Protein AF-A0A2H0HHL8-F1 (afdb_monomer)

Structure (mmCIF, N/CA/C/O backbone):
data_AF-A0A2H0HHL8-F1
#
_entry.id   AF-A0A2H0HHL8-F1
#
loop_
_atom_site.group_PDB
_atom_site.id
_atom_site.type_symbol
_atom_site.label_atom_id
_atom_site.label_alt_id
_atom_site.label_comp_id
_atom_site.label_asym_id
_atom_site.label_entity_id
_atom_site.label_seq_id
_atom_site.pdbx_PDB_ins_code
_atom_site.Cartn_x
_atom_site.Cartn_y
_atom_site.Cartn_z
_atom_site.occupancy
_atom_site.B_iso_or_equiv
_atom_site.auth_seq_id
_atom_site.auth_comp_id
_atom_site.auth_asym_id
_atom_site.auth_atom_id
_atom_site.pdbx_PDB_model_num
ATOM 1 N N . GLY A 1 1 ? 9.137 11.443 -4.526 1.00 82.06 1 GLY A N 1
ATOM 2 C CA . GLY A 1 1 ? 7.836 12.150 -4.487 1.00 82.06 1 GLY A CA 1
ATOM 3 C C . GLY A 1 1 ? 6.809 11.321 -3.736 1.00 82.06 1 GLY A C 1
ATOM 4 O O . GLY A 1 1 ? 7.103 10.173 -3.429 1.00 82.06 1 GLY A O 1
ATOM 5 N N . ALA A 1 2 ? 5.621 11.866 -3.453 1.00 92.81 2 ALA A N 1
ATOM 6 C CA . ALA A 1 2 ? 4.573 11.169 -2.689 1.00 92.81 2 ALA A CA 1
ATOM 7 C C . ALA A 1 2 ? 4.128 9.830 -3.317 1.00 92.81 2 ALA A C 1
ATOM 9 O O . ALA A 1 2 ? 3.829 8.879 -2.600 1.00 92.81 2 ALA A O 1
ATOM 10 N N . SER A 1 3 ? 4.157 9.725 -4.648 1.00 94.50 3 SER A N 1
ATOM 11 C CA . SER A 1 3 ? 3.824 8.506 -5.396 1.00 94.50 3 SER A CA 1
ATOM 12 C C . SER A 1 3 ? 4.707 7.304 -5.034 1.00 94.50 3 SER A C 1
ATOM 14 O O . SER A 1 3 ? 4.203 6.190 -4.932 1.00 94.50 3 SER A O 1
ATOM 16 N N . ALA A 1 4 ? 5.994 7.524 -4.742 1.00 95.81 4 ALA A N 1
ATOM 17 C CA . ALA A 1 4 ? 6.897 6.467 -4.285 1.00 95.81 4 ALA A CA 1
ATOM 18 C C 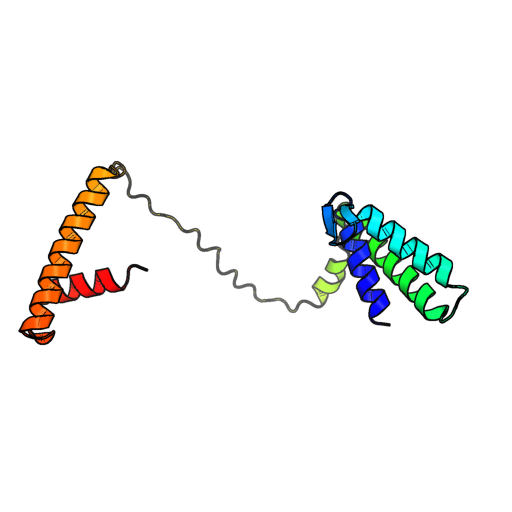. ALA A 1 4 ? 6.456 5.884 -2.934 1.00 95.81 4 ALA A C 1
ATOM 20 O O . ALA A 1 4 ? 6.503 4.672 -2.739 1.00 95.81 4 ALA A O 1
ATOM 21 N N . SER A 1 5 ? 5.969 6.732 -2.022 1.00 96.50 5 SER A N 1
ATOM 22 C CA . SER A 1 5 ? 5.432 6.300 -0.726 1.00 96.50 5 SER A CA 1
ATOM 23 C C . SER A 1 5 ? 4.128 5.519 -0.884 1.00 96.50 5 SER A C 1
ATOM 25 O O . SER A 1 5 ? 3.929 4.513 -0.207 1.00 96.50 5 SER A O 1
ATOM 27 N N . VAL A 1 6 ? 3.253 5.941 -1.805 1.00 97.19 6 VAL A N 1
ATOM 28 C CA . VAL A 1 6 ? 2.024 5.199 -2.135 1.00 97.19 6 VAL A CA 1
ATOM 29 C C . VAL A 1 6 ? 2.368 3.815 -2.684 1.00 97.19 6 VAL A C 1
ATOM 31 O O . VAL A 1 6 ? 1.812 2.819 -2.217 1.00 97.19 6 VAL A O 1
ATOM 34 N N . LEU A 1 7 ? 3.327 3.732 -3.614 1.00 97.25 7 LEU A N 1
ATOM 35 C CA . LEU A 1 7 ? 3.782 2.453 -4.152 1.00 97.25 7 LEU A CA 1
ATOM 36 C C . LEU A 1 7 ? 4.421 1.578 -3.063 1.00 97.25 7 LEU A C 1
ATOM 38 O O . LEU A 1 7 ? 4.139 0.386 -3.010 1.00 97.25 7 LEU A O 1
ATOM 42 N N . ALA A 1 8 ? 5.198 2.156 -2.142 1.00 97.81 8 ALA A N 1
ATOM 43 C CA . ALA A 1 8 ? 5.760 1.430 -1.004 1.00 97.81 8 ALA A CA 1
ATOM 44 C C . ALA A 1 8 ? 4.674 0.773 -0.135 1.00 97.81 8 ALA A C 1
ATOM 46 O O . ALA A 1 8 ? 4.766 -0.415 0.171 1.00 97.81 8 ALA A O 1
ATOM 47 N N . ILE A 1 9 ? 3.621 1.518 0.227 1.00 97.62 9 ILE A N 1
ATOM 48 C CA . ILE A 1 9 ? 2.492 0.990 1.013 1.00 97.62 9 ILE A CA 1
ATOM 49 C C . ILE A 1 9 ? 1.776 -0.118 0.239 1.00 97.62 9 ILE A C 1
ATOM 51 O O . ILE A 1 9 ? 1.498 -1.184 0.789 1.00 97.62 9 ILE A O 1
ATOM 55 N N . PHE A 1 10 ? 1.507 0.106 -1.046 1.00 98.19 10 PHE A N 1
ATOM 56 C CA . PHE A 1 10 ? 0.854 -0.879 -1.899 1.00 98.19 10 PHE A CA 1
ATOM 57 C C . PHE A 1 10 ? 1.653 -2.192 -1.990 1.00 98.19 10 PHE A C 1
ATOM 59 O O . PHE A 1 10 ? 1.093 -3.268 -1.767 1.00 98.19 10 PHE A O 1
ATOM 66 N N . ILE A 1 11 ? 2.964 -2.117 -2.243 1.00 98.44 11 ILE A N 1
ATOM 67 C CA . ILE A 1 11 ? 3.843 -3.293 -2.312 1.00 98.44 11 ILE A CA 1
ATOM 68 C C . ILE A 1 11 ? 3.973 -3.977 -0.949 1.00 98.44 11 ILE A C 1
ATOM 70 O O . ILE A 1 11 ? 3.977 -5.209 -0.891 1.00 98.44 11 ILE A O 1
ATOM 74 N N . ALA A 1 12 ? 4.009 -3.222 0.151 1.00 98.06 12 ALA A N 1
ATOM 75 C CA . ALA A 1 12 ? 3.983 -3.794 1.493 1.00 98.06 12 ALA A CA 1
ATOM 76 C C . ALA A 1 12 ? 2.712 -4.632 1.715 1.00 98.06 12 ALA A C 1
ATOM 78 O O . ALA A 1 12 ? 2.803 -5.792 2.109 1.00 98.06 12 ALA A O 1
ATOM 79 N N . ILE A 1 13 ? 1.532 -4.101 1.378 1.00 97.81 13 ILE A N 1
ATOM 80 C CA . ILE A 1 13 ? 0.263 -4.838 1.496 1.00 97.81 13 ILE A CA 1
ATOM 81 C C . ILE A 1 13 ? 0.276 -6.085 0.604 1.00 97.81 13 ILE A C 1
ATOM 83 O O . ILE A 1 13 ? -0.052 -7.178 1.068 1.00 97.81 13 ILE A O 1
ATOM 87 N N . ALA A 1 14 ? 0.692 -5.952 -0.659 1.00 98.12 14 ALA A N 1
ATOM 88 C CA . ALA A 1 14 ? 0.745 -7.073 -1.596 1.00 98.12 14 ALA A CA 1
ATOM 89 C C . ALA A 1 14 ? 1.741 -8.167 -1.174 1.00 98.12 14 ALA A C 1
ATOM 91 O O . ALA A 1 14 ? 1.523 -9.342 -1.458 1.00 98.12 14 ALA A O 1
ATOM 92 N N . THR A 1 15 ? 2.807 -7.808 -0.460 1.00 97.88 15 THR A N 1
ATOM 93 C CA . THR A 1 15 ? 3.771 -8.758 0.119 1.00 97.88 15 THR A CA 1
ATOM 94 C C . THR A 1 15 ? 3.201 -9.441 1.367 1.00 97.88 15 THR A C 1
ATOM 96 O O . THR A 1 15 ? 3.396 -10.646 1.588 1.00 97.88 15 THR A O 1
ATOM 99 N N . TYR A 1 16 ? 2.457 -8.691 2.183 1.00 97.38 16 TYR A N 1
ATOM 100 C CA . TYR A 1 16 ? 1.846 -9.197 3.406 1.00 97.38 16 TYR A CA 1
ATOM 101 C C . TYR A 1 16 ? 0.748 -10.221 3.096 1.00 97.38 16 TYR A C 1
ATOM 103 O O . TYR A 1 16 ? 0.811 -11.355 3.581 1.00 97.38 16 TYR A O 1
ATOM 111 N N . VAL A 1 17 ? -0.182 -9.866 2.204 1.00 97.44 17 VAL A N 1
ATOM 112 C CA . VAL A 1 17 ? -1.353 -10.672 1.809 1.00 97.44 17 VAL A CA 1
ATOM 113 C C . VAL A 1 17 ? -1.398 -10.933 0.291 1.00 97.44 17 VAL A C 1
ATOM 115 O O . VAL A 1 17 ? -2.299 -10.465 -0.407 1.00 97.44 17 VAL A O 1
ATOM 118 N N . PRO A 1 18 ? -0.456 -11.721 -0.262 1.00 97.38 18 PRO A N 1
ATOM 119 C CA . PRO A 1 18 ? -0.279 -11.863 -1.713 1.00 97.38 18 PRO A CA 1
ATOM 120 C C . PRO A 1 18 ? -1.455 -12.524 -2.439 1.00 97.38 18 PRO A C 1
ATOM 122 O O . PRO A 1 18 ? -1.681 -12.250 -3.621 1.00 97.38 18 PRO A O 1
ATOM 125 N N . ASP A 1 19 ? -2.204 -13.387 -1.751 1.00 97.94 19 ASP A N 1
ATOM 126 C CA . ASP A 1 19 ? -3.360 -14.098 -2.306 1.00 97.94 19 ASP A CA 1
ATOM 127 C C . ASP A 1 19 ? -4.700 -13.396 -2.047 1.00 97.94 19 ASP A C 1
ATOM 129 O O . ASP A 1 19 ? -5.740 -13.892 -2.492 1.00 97.94 19 ASP A O 1
ATOM 133 N N . TYR A 1 20 ? -4.689 -12.227 -1.390 1.00 97.88 20 TYR A N 1
ATOM 134 C CA . TYR A 1 20 ? -5.888 -11.405 -1.270 1.00 97.88 20 TYR A CA 1
ATOM 135 C C . TYR A 1 20 ? -6.380 -11.015 -2.662 1.00 97.88 20 TYR A C 1
ATOM 137 O O . TYR A 1 20 ? -5.595 -10.611 -3.522 1.00 97.88 20 TYR A O 1
ATOM 145 N N . THR A 1 21 ? -7.677 -11.186 -2.893 1.00 97.62 21 THR A N 1
ATOM 146 C CA . THR A 1 21 ? -8.291 -10.989 -4.204 1.00 97.62 21 THR A CA 1
ATOM 147 C C . THR A 1 21 ? -9.093 -9.701 -4.196 1.00 97.62 21 THR A C 1
ATOM 149 O O . THR A 1 21 ? -10.024 -9.556 -3.410 1.00 97.62 21 THR A O 1
ATOM 152 N N . VAL A 1 22 ? -8.750 -8.789 -5.099 1.00 96.19 22 VAL A N 1
ATOM 153 C CA . VAL A 1 22 ? -9.505 -7.564 -5.364 1.00 96.19 22 VAL A CA 1
ATOM 154 C C . VAL A 1 22 ? -10.344 -7.737 -6.622 1.00 96.19 22 VAL A C 1
ATOM 156 O O . VAL A 1 22 ? -9.954 -8.444 -7.553 1.00 96.19 22 VAL A O 1
ATOM 159 N N . HIS A 1 23 ? -11.516 -7.109 -6.647 1.00 96.88 23 HIS A N 1
ATOM 160 C CA . HIS A 1 23 ? -12.369 -7.087 -7.826 1.00 96.88 23 HIS A CA 1
ATOM 161 C C . HIS A 1 23 ? -12.153 -5.779 -8.583 1.00 96.88 23 HIS A C 1
ATOM 163 O O . HIS A 1 23 ? -12.482 -4.706 -8.083 1.00 96.88 23 HIS A O 1
ATOM 169 N N . LEU A 1 24 ? -11.576 -5.871 -9.775 1.00 95.12 24 LEU A N 1
ATOM 170 C CA . LEU A 1 24 ? -11.406 -4.747 -10.681 1.00 95.12 24 LEU A CA 1
ATOM 171 C C . LEU A 1 24 ? -12.543 -4.750 -11.694 1.00 95.12 24 LEU A C 1
ATOM 173 O O . LEU A 1 24 ? -12.848 -5.789 -12.273 1.00 95.12 24 LEU A O 1
ATOM 177 N N . PHE A 1 25 ? -13.109 -3.575 -11.955 1.00 95.06 25 PHE A N 1
ATOM 178 C CA . PHE A 1 25 ? -14.231 -3.404 -12.880 1.00 95.06 25 PHE A CA 1
ATOM 179 C C . PHE A 1 25 ? -13.974 -4.023 -14.269 1.00 95.06 25 PHE A C 1
ATOM 181 O O . PHE A 1 25 ? -14.855 -4.676 -14.815 1.00 95.06 25 PHE A O 1
ATOM 188 N N . LEU A 1 26 ? -12.755 -3.877 -14.810 1.00 94.94 26 LEU A N 1
ATOM 189 C CA . LEU A 1 26 ? -12.399 -4.362 -16.153 1.00 94.94 26 LEU A CA 1
ATOM 190 C C . LEU A 1 26 ? -11.824 -5.785 -16.187 1.00 94.94 26 LEU A C 1
ATOM 192 O O . LEU A 1 26 ? -11.965 -6.479 -17.187 1.00 94.94 26 LEU A O 1
ATOM 196 N N . PHE A 1 27 ? -11.152 -6.220 -15.119 1.00 93.06 27 PHE A N 1
ATOM 197 C CA . PHE A 1 27 ? -10.360 -7.461 -15.114 1.00 93.06 27 PHE A CA 1
ATOM 198 C C . PHE A 1 27 ? -10.916 -8.536 -14.171 1.00 93.06 27 PHE A C 1
ATOM 200 O O . PHE A 1 27 ? -10.348 -9.620 -14.045 1.00 93.06 27 PHE A O 1
ATOM 207 N N . GLY A 1 28 ? -12.017 -8.246 -13.479 1.00 95.62 28 GLY A N 1
ATOM 208 C CA . GLY A 1 28 ? -12.623 -9.154 -12.520 1.00 95.62 28 GLY A CA 1
ATOM 209 C C . GLY A 1 28 ? -11.735 -9.393 -11.299 1.00 95.62 28 GLY A C 1
ATOM 210 O O . GLY A 1 28 ? -11.149 -8.474 -10.730 1.00 95.62 28 GLY A O 1
ATOM 211 N N . ARG A 1 29 ? -11.690 -10.642 -10.831 1.00 97.00 29 ARG A N 1
ATOM 212 C CA . ARG A 1 29 ? -10.989 -11.033 -9.601 1.00 97.00 29 ARG A CA 1
ATOM 213 C C . ARG A 1 29 ? -9.493 -11.214 -9.860 1.00 97.00 29 ARG A C 1
ATOM 215 O O . ARG A 1 29 ? -9.098 -12.171 -10.519 1.00 97.00 29 ARG A O 1
ATOM 222 N N . LEU A 1 30 ? -8.666 -10.356 -9.271 1.00 97.31 30 LEU A N 1
ATOM 223 C CA . LEU A 1 30 ? -7.210 -10.433 -9.367 1.00 97.31 30 LEU A CA 1
ATOM 224 C C . LEU A 1 30 ? -6.557 -10.462 -7.990 1.00 97.31 30 LEU A C 1
ATOM 226 O O . LEU A 1 30 ? -6.949 -9.744 -7.074 1.00 97.31 30 LEU A O 1
ATOM 230 N N . LYS A 1 31 ? -5.529 -11.300 -7.850 1.00 98.12 31 LYS A N 1
ATOM 231 C CA . LYS A 1 31 ? -4.723 -11.370 -6.628 1.00 98.12 31 LYS A CA 1
ATOM 232 C C . LYS A 1 31 ? -3.767 -10.182 -6.537 1.00 98.12 31 LYS A C 1
ATOM 234 O O . LYS A 1 31 ? -3.179 -9.789 -7.546 1.00 98.12 31 LYS A O 1
ATOM 239 N N . MET A 1 32 ? -3.535 -9.688 -5.322 1.00 97.81 32 MET A N 1
ATOM 240 C CA . MET A 1 32 ? -2.632 -8.560 -5.052 1.00 97.81 32 MET A CA 1
ATOM 241 C C . MET A 1 32 ? -1.230 -8.758 -5.638 1.00 97.81 32 MET A C 1
ATOM 243 O O . MET A 1 32 ? -0.656 -7.816 -6.181 1.00 97.81 32 MET A O 1
ATOM 247 N N . LYS A 1 33 ? -0.693 -9.986 -5.606 1.00 97.44 33 LYS A N 1
ATOM 248 C CA . LYS A 1 33 ? 0.628 -10.292 -6.181 1.00 97.44 33 LYS A CA 1
ATOM 249 C C . LYS A 1 33 ? 0.740 -9.987 -7.677 1.00 97.44 33 LYS A C 1
ATOM 251 O O . LYS A 1 33 ? 1.782 -9.515 -8.116 1.00 97.44 33 LYS A O 1
ATOM 256 N N . TYR A 1 34 ? -0.321 -10.213 -8.454 1.00 97.75 34 TYR A N 1
ATOM 257 C CA . TYR A 1 34 ? -0.298 -9.938 -9.894 1.00 97.75 34 TYR A CA 1
ATOM 258 C C . TYR A 1 34 ? -0.311 -8.442 -10.174 1.00 97.75 34 TYR A C 1
ATOM 260 O O . TYR A 1 34 ? 0.404 -7.981 -11.057 1.00 97.75 34 TYR A O 1
ATOM 268 N N . LEU A 1 35 ? -1.057 -7.678 -9.373 1.00 97.19 35 LEU A N 1
ATOM 269 C CA . LEU A 1 35 ? -1.022 -6.224 -9.447 1.00 97.19 35 LEU A CA 1
ATOM 270 C C . LEU A 1 35 ? 0.369 -5.689 -9.097 1.00 97.19 35 LEU A C 1
ATOM 272 O O . LEU A 1 35 ? 0.919 -4.902 -9.855 1.00 97.19 35 LEU A O 1
ATOM 276 N N . ALA A 1 36 ? 0.975 -6.161 -8.005 1.00 97.75 36 ALA A N 1
ATOM 277 C CA . ALA A 1 36 ? 2.328 -5.764 -7.617 1.00 97.75 36 ALA A CA 1
ATOM 278 C C . ALA A 1 36 ? 3.361 -6.006 -8.727 1.00 97.75 36 ALA A C 1
ATOM 280 O O . ALA A 1 36 ? 4.116 -5.096 -9.066 1.00 97.75 36 ALA A O 1
ATOM 281 N N . ILE A 1 37 ? 3.348 -7.199 -9.331 1.00 97.94 37 ILE A N 1
ATOM 282 C CA . ILE A 1 37 ? 4.238 -7.541 -10.448 1.00 97.94 37 ILE A CA 1
ATOM 283 C C . ILE A 1 37 ? 3.988 -6.617 -11.646 1.00 97.94 37 ILE A C 1
ATOM 285 O O . ILE A 1 37 ? 4.946 -6.114 -12.226 1.00 97.94 37 ILE A O 1
ATOM 289 N N . ALA A 1 38 ? 2.725 -6.355 -11.996 1.00 96.88 38 ALA A N 1
ATOM 290 C CA . ALA A 1 38 ? 2.383 -5.480 -13.114 1.00 96.88 38 ALA A CA 1
ATOM 291 C C . ALA A 1 38 ? 2.876 -4.041 -12.895 1.00 96.88 38 ALA A C 1
ATOM 293 O O . ALA A 1 38 ? 3.522 -3.485 -13.777 1.00 96.88 38 ALA A O 1
ATOM 294 N N . PHE A 1 39 ? 2.634 -3.458 -11.715 1.00 95.69 39 PHE A N 1
ATOM 295 C CA . PHE A 1 39 ? 3.089 -2.101 -11.396 1.00 95.69 39 PHE A CA 1
ATOM 296 C C . PHE A 1 39 ? 4.616 -1.984 -11.429 1.00 95.69 39 PHE A C 1
ATOM 298 O O . PHE A 1 39 ? 5.127 -1.059 -12.050 1.00 95.69 39 PHE A O 1
ATOM 305 N N . ILE A 1 40 ? 5.347 -2.932 -10.829 1.00 96.81 40 ILE A N 1
ATOM 306 C CA . ILE A 1 40 ? 6.820 -2.937 -10.871 1.00 96.81 40 ILE A CA 1
ATOM 307 C C . ILE A 1 40 ? 7.328 -3.115 -12.308 1.00 96.81 40 ILE A C 1
ATOM 309 O O . ILE A 1 40 ? 8.255 -2.423 -12.719 1.00 96.81 40 ILE A O 1
ATOM 313 N N . GLY A 1 41 ? 6.720 -4.019 -13.080 1.00 96.69 41 GLY A N 1
ATOM 314 C CA . GLY A 1 41 ? 7.095 -4.269 -14.470 1.00 96.69 41 GLY A CA 1
ATOM 315 C C . GLY A 1 41 ? 6.899 -3.041 -15.361 1.00 96.69 41 GLY A C 1
ATOM 316 O O . GLY A 1 41 ? 7.804 -2.676 -16.105 1.00 96.69 41 GLY A O 1
ATOM 317 N N . ILE A 1 42 ? 5.749 -2.370 -15.248 1.00 94.50 42 ILE A N 1
ATOM 318 C CA . ILE A 1 42 ? 5.467 -1.126 -15.982 1.00 94.50 42 ILE A CA 1
ATOM 319 C C . ILE A 1 42 ? 6.483 -0.045 -15.607 1.00 94.50 42 ILE A C 1
ATOM 321 O O . ILE A 1 42 ? 7.028 0.618 -16.488 1.00 94.50 42 ILE A O 1
ATOM 325 N N . ASP A 1 43 ? 6.759 0.119 -14.314 1.00 93.31 43 ASP A N 1
ATOM 326 C CA . ASP A 1 43 ? 7.661 1.153 -13.811 1.00 93.31 43 ASP A CA 1
ATOM 327 C C . ASP A 1 43 ? 9.103 0.930 -14.297 1.00 93.31 43 ASP A C 1
ATOM 329 O O . ASP A 1 43 ? 9.742 1.864 -14.775 1.00 93.31 43 ASP A O 1
ATOM 333 N N . LEU A 1 44 ? 9.571 -0.324 -14.302 1.00 94.38 44 LEU A N 1
ATOM 334 C CA . LEU A 1 44 ? 10.887 -0.711 -14.815 1.00 94.38 44 LEU A CA 1
ATOM 335 C C . LEU A 1 44 ? 11.039 -0.435 -16.320 1.00 94.38 44 LEU A C 1
ATOM 337 O O . LEU A 1 44 ? 12.052 0.120 -16.744 1.00 94.38 44 LEU A O 1
ATOM 341 N N . LEU A 1 45 ? 10.035 -0.793 -17.126 1.00 94.06 45 LEU A N 1
ATOM 342 C CA . LEU A 1 45 ? 10.039 -0.541 -18.574 1.00 94.06 45 LEU A CA 1
ATOM 343 C C . LEU A 1 45 ? 9.957 0.960 -18.904 1.00 94.06 45 LEU A C 1
ATOM 345 O O . LEU A 1 45 ? 10.460 1.405 -19.939 1.00 94.06 45 LEU A O 1
ATOM 349 N N . SER A 1 46 ? 9.356 1.748 -18.012 1.00 91.69 46 SER A N 1
ATOM 350 C CA . SER A 1 46 ? 9.161 3.187 -18.202 1.00 91.69 46 SER A CA 1
ATOM 351 C C . SER A 1 46 ? 10.390 4.027 -17.840 1.00 91.69 46 SER A C 1
ATOM 353 O O . SER A 1 46 ? 10.454 5.181 -18.247 1.00 91.69 46 SER A O 1
ATOM 355 N N . ILE A 1 47 ? 11.412 3.469 -17.169 1.00 90.69 47 ILE A N 1
ATOM 356 C CA . ILE A 1 47 ? 12.627 4.213 -16.762 1.00 90.69 47 ILE A CA 1
ATOM 357 C C . ILE A 1 47 ? 13.292 4.938 -17.936 1.00 90.69 47 ILE A C 1
ATOM 359 O O . ILE A 1 47 ? 13.782 6.054 -17.777 1.00 90.69 47 ILE A O 1
ATOM 363 N N . GLN A 1 48 ? 13.335 4.305 -19.109 1.00 86.31 48 GLN A N 1
ATOM 364 C CA . GLN A 1 48 ? 13.986 4.862 -20.298 1.00 86.31 48 GLN A CA 1
ATOM 365 C C . GLN A 1 48 ? 13.121 5.910 -21.022 1.00 86.31 48 GLN A C 1
ATOM 367 O O . GLN A 1 48 ? 13.621 6.617 -21.894 1.00 86.31 48 GLN A O 1
ATOM 372 N N . HIS A 1 49 ? 11.845 6.043 -20.652 1.00 82.00 49 HIS A N 1
ATOM 373 C CA . HIS A 1 49 ? 10.833 6.808 -21.379 1.00 82.00 49 HIS A CA 1
ATOM 374 C C . HIS A 1 49 ? 10.238 7.930 -20.513 1.00 82.00 49 HIS A C 1
ATOM 376 O O . HIS A 1 49 ? 9.038 7.977 -20.254 1.00 82.00 49 HIS A O 1
ATOM 382 N N . GLY A 1 50 ? 11.086 8.879 -20.104 1.00 76.00 50 GLY A N 1
ATOM 383 C CA . GLY A 1 50 ? 10.676 10.065 -19.346 1.00 76.00 50 GLY A CA 1
ATOM 384 C C . GLY A 1 50 ? 10.765 9.889 -17.826 1.00 76.00 50 GLY A C 1
ATOM 385 O O . GLY A 1 50 ? 10.655 8.796 -17.295 1.00 76.00 50 GLY A O 1
ATOM 386 N N . ASN A 1 51 ? 11.046 10.995 -17.128 1.00 89.00 51 ASN A N 1
ATOM 387 C CA . ASN A 1 51 ? 11.291 11.071 -15.678 1.00 89.00 51 ASN A CA 1
ATOM 388 C C . ASN A 1 51 ? 11.978 9.835 -15.031 1.00 89.00 51 ASN A C 1
ATOM 390 O O . ASN A 1 51 ? 11.423 9.238 -14.100 1.00 89.00 51 ASN A O 1
ATOM 394 N N . PRO A 1 52 ? 13.211 9.472 -15.442 1.00 90.19 52 PRO A N 1
ATOM 395 C CA . PRO A 1 52 ? 13.908 8.306 -14.892 1.00 90.19 52 PRO A CA 1
ATOM 396 C C . PRO A 1 52 ? 14.055 8.366 -13.367 1.00 90.19 52 PRO A C 1
ATOM 398 O O . PRO A 1 52 ? 13.907 7.361 -12.678 1.00 90.19 52 PRO A O 1
ATOM 401 N N . GLY A 1 53 ? 14.284 9.565 -12.816 1.00 92.25 53 GLY A N 1
ATOM 402 C CA . GLY A 1 53 ? 14.388 9.771 -11.371 1.00 92.25 53 GLY A CA 1
ATOM 403 C C . GLY A 1 53 ? 13.100 9.430 -10.614 1.00 92.25 53 GLY A C 1
ATOM 404 O O . GLY A 1 53 ? 13.162 8.887 -9.513 1.00 92.25 53 GLY A O 1
ATOM 405 N N . GLY A 1 54 ? 11.931 9.696 -11.205 1.00 94.06 54 GLY A N 1
ATOM 406 C CA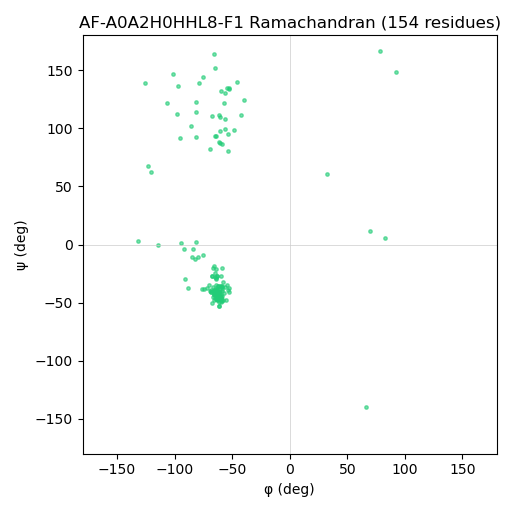 . GLY A 1 54 ? 10.634 9.330 -10.634 1.00 94.06 54 GLY A CA 1
ATOM 407 C C . GLY A 1 54 ? 10.433 7.818 -10.551 1.00 94.06 54 GLY A C 1
ATOM 408 O O . GLY A 1 54 ? 10.083 7.312 -9.485 1.00 94.06 54 GLY A O 1
ATOM 409 N N . HIS A 1 55 ? 10.725 7.105 -11.639 1.00 94.75 55 HIS A N 1
ATOM 410 C CA . HIS A 1 55 ? 10.635 5.643 -11.693 1.00 94.75 55 HIS A CA 1
ATOM 411 C C . HIS A 1 55 ? 11.668 4.970 -10.774 1.00 94.75 55 HIS A C 1
ATOM 413 O O . HIS A 1 55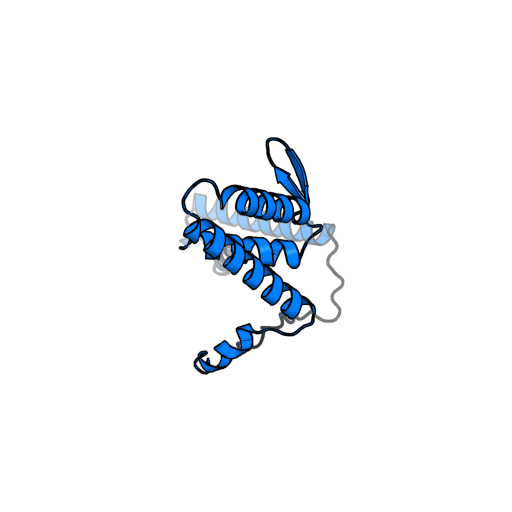 ? 11.351 4.058 -10.020 1.00 94.75 55 HIS A O 1
ATOM 419 N N . ILE A 1 56 ? 12.897 5.488 -10.701 1.00 94.50 56 ILE A N 1
ATOM 420 C CA . ILE A 1 56 ? 13.884 4.996 -9.726 1.00 94.50 56 ILE A CA 1
ATOM 421 C C . ILE A 1 56 ? 13.384 5.205 -8.285 1.00 94.50 56 ILE A C 1
ATOM 423 O O . ILE A 1 56 ? 13.525 4.316 -7.443 1.00 94.50 56 ILE A O 1
ATOM 427 N N . ALA A 1 57 ? 12.755 6.348 -7.987 1.00 96.19 57 ALA A N 1
ATOM 428 C CA . ALA A 1 57 ? 12.177 6.594 -6.667 1.00 96.19 57 ALA A CA 1
ATOM 429 C C . ALA A 1 57 ? 11.018 5.632 -6.347 1.00 96.19 57 ALA A C 1
ATOM 431 O O . ALA A 1 57 ? 10.909 5.169 -5.210 1.00 96.19 57 ALA A O 1
ATOM 432 N N . HIS A 1 58 ? 10.170 5.310 -7.325 1.00 97.19 58 HIS A N 1
ATOM 433 C CA . HIS A 1 58 ? 9.135 4.286 -7.199 1.00 97.19 58 HIS A CA 1
ATOM 434 C C . HIS A 1 58 ? 9.734 2.911 -6.882 1.00 97.19 58 HIS A C 1
ATOM 436 O O . HIS A 1 58 ? 9.322 2.298 -5.897 1.00 97.19 58 HIS A O 1
ATOM 442 N N . LEU A 1 59 ? 10.749 2.460 -7.625 1.00 96.25 59 LEU A N 1
ATOM 443 C CA . LEU A 1 59 ? 11.443 1.198 -7.349 1.00 96.25 59 LEU A CA 1
ATOM 444 C C . LEU A 1 59 ? 12.069 1.162 -5.950 1.00 96.25 59 LEU A C 1
ATOM 446 O O . LEU A 1 59 ? 11.966 0.148 -5.259 1.00 96.25 59 LEU A O 1
ATOM 450 N N . GLY A 1 60 ? 12.655 2.272 -5.493 1.00 96.81 60 GLY A N 1
ATOM 451 C CA . GLY A 1 60 ? 13.144 2.401 -4.118 1.00 96.81 60 GLY A CA 1
ATOM 452 C C . GLY A 1 60 ? 12.025 2.243 -3.082 1.00 96.81 60 GLY A C 1
ATOM 453 O O . GLY A 1 60 ? 12.176 1.506 -2.107 1.00 96.81 60 GLY A O 1
ATOM 454 N N . GLY A 1 61 ? 10.870 2.872 -3.319 1.00 97.56 61 GLY A N 1
ATOM 455 C CA . GLY A 1 61 ? 9.677 2.703 -2.488 1.00 97.56 61 GLY A CA 1
ATOM 456 C C . GLY A 1 61 ? 9.160 1.262 -2.481 1.00 97.56 61 GLY A C 1
ATOM 457 O O . GLY A 1 61 ? 8.906 0.702 -1.414 1.00 97.56 61 GLY A O 1
ATOM 458 N N . ALA A 1 62 ? 9.062 0.631 -3.651 1.00 97.88 62 ALA A N 1
ATOM 459 C CA . ALA A 1 62 ? 8.647 -0.762 -3.800 1.00 97.88 62 ALA A CA 1
ATOM 460 C C . ALA A 1 62 ? 9.580 -1.717 -3.041 1.00 97.88 62 ALA A C 1
ATOM 462 O O . ALA A 1 62 ? 9.109 -2.569 -2.285 1.00 97.88 62 ALA A O 1
ATOM 463 N N . LEU A 1 63 ? 10.897 -1.533 -3.182 1.00 97.69 63 LEU A N 1
ATOM 464 C CA . LEU A 1 63 ? 11.903 -2.312 -2.465 1.00 97.69 63 LEU A CA 1
ATOM 465 C C . LEU A 1 63 ? 11.752 -2.162 -0.948 1.00 97.69 63 LEU A C 1
ATOM 467 O O . LEU A 1 63 ? 11.756 -3.161 -0.229 1.00 97.69 63 LEU A O 1
ATOM 471 N N . TRP A 1 64 ? 11.575 -0.930 -0.460 1.00 96.81 64 TRP A N 1
ATOM 472 C CA . TRP A 1 64 ? 11.374 -0.671 0.964 1.00 96.81 64 TRP A CA 1
ATOM 473 C C . TRP A 1 64 ? 10.092 -1.321 1.494 1.00 96.81 64 TRP A C 1
ATOM 475 O O . TRP A 1 64 ? 10.123 -2.002 2.519 1.00 96.81 64 TRP A O 1
ATOM 485 N N . GLY A 1 65 ? 8.976 -1.169 0.777 1.00 97.06 65 GLY A N 1
ATOM 486 C CA . GLY A 1 65 ? 7.698 -1.783 1.134 1.00 97.06 65 GLY A CA 1
ATOM 487 C C . GLY A 1 65 ? 7.783 -3.308 1.219 1.00 97.06 65 GLY A C 1
ATOM 488 O O . GLY A 1 65 ? 7.311 -3.906 2.190 1.00 97.06 65 GLY A O 1
ATOM 489 N N . PHE A 1 66 ? 8.447 -3.934 0.243 1.00 97.69 66 PHE A N 1
ATOM 490 C CA . PHE A 1 66 ? 8.715 -5.371 0.244 1.00 97.69 66 PHE A CA 1
ATOM 491 C C . PHE A 1 66 ? 9.573 -5.783 1.445 1.00 97.69 66 PHE A C 1
ATOM 493 O O . PHE A 1 66 ? 9.175 -6.664 2.207 1.00 97.69 66 PHE A O 1
ATOM 500 N N . ALA A 1 67 ? 10.723 -5.132 1.644 1.00 97.19 67 ALA A N 1
ATOM 501 C CA . ALA A 1 67 ? 11.656 -5.464 2.717 1.00 97.19 67 ALA A CA 1
ATOM 502 C C . ALA A 1 67 ? 11.004 -5.327 4.100 1.00 97.19 67 ALA A C 1
ATOM 504 O O . ALA A 1 67 ? 11.112 -6.235 4.928 1.00 97.19 67 ALA A O 1
ATOM 505 N N . TYR A 1 68 ? 10.271 -4.232 4.325 1.00 95.81 68 TYR A N 1
ATOM 506 C CA . TYR A 1 68 ? 9.535 -4.002 5.562 1.00 95.81 68 TYR A CA 1
ATOM 507 C C . TYR A 1 68 ? 8.480 -5.084 5.794 1.00 95.81 68 TYR A C 1
ATOM 509 O O . TYR A 1 68 ? 8.484 -5.735 6.837 1.00 95.81 68 TYR A O 1
ATOM 517 N N . SER A 1 69 ? 7.604 -5.335 4.816 1.00 96.50 69 SER A N 1
ATOM 518 C CA . SER A 1 69 ? 6.554 -6.341 4.980 1.00 96.50 69 SER A CA 1
ATOM 519 C C . SER A 1 69 ? 7.118 -7.752 5.140 1.00 96.50 69 SER A C 1
ATOM 521 O O . SER A 1 69 ? 6.529 -8.558 5.861 1.00 96.50 69 SER A O 1
ATOM 523 N N . PHE A 1 70 ? 8.219 -8.080 4.468 1.00 95.81 70 PHE A N 1
ATOM 524 C CA . PHE A 1 70 ? 8.868 -9.380 4.587 1.00 95.81 70 PHE A CA 1
ATOM 525 C C . PHE A 1 70 ? 9.439 -9.594 5.993 1.00 95.81 70 PHE A C 1
ATOM 527 O O . PHE A 1 70 ? 9.236 -10.653 6.585 1.00 95.81 70 PHE A O 1
ATOM 534 N N . GLN A 1 71 ? 10.087 -8.573 6.559 1.00 95.75 71 GLN A N 1
ATOM 535 C CA . GLN A 1 71 ? 10.571 -8.593 7.942 1.00 95.75 71 GLN A CA 1
ATOM 536 C C . GLN A 1 71 ? 9.417 -8.650 8.947 1.00 95.75 71 GLN A C 1
ATOM 538 O O . GLN A 1 71 ? 9.463 -9.447 9.884 1.00 95.75 71 GLN A O 1
ATOM 543 N N . LEU A 1 72 ? 8.336 -7.910 8.692 1.00 94.81 72 LEU A N 1
ATOM 544 C CA . LEU A 1 72 ? 7.138 -7.930 9.526 1.00 94.81 72 LEU A CA 1
ATOM 545 C C . LEU A 1 72 ? 6.498 -9.326 9.578 1.00 94.81 72 LEU A C 1
ATOM 547 O O . LEU A 1 72 ? 6.124 -9.789 10.652 1.00 94.81 72 LEU A O 1
ATOM 551 N N . LYS A 1 73 ? 6.434 -10.052 8.450 1.00 93.25 73 LYS A N 1
ATOM 552 C CA . LYS A 1 73 ? 5.951 -11.450 8.420 1.00 93.25 73 LYS A CA 1
ATOM 553 C C . LYS A 1 73 ? 6.824 -12.405 9.231 1.00 93.25 73 LYS A C 1
ATOM 555 O O . LYS A 1 73 ? 6.320 -13.409 9.722 1.00 93.25 73 LYS A O 1
ATOM 560 N N . LYS A 1 74 ? 8.113 -12.098 9.388 1.00 93.31 74 LYS A N 1
ATOM 561 C CA . LYS A 1 74 ? 9.040 -12.843 10.253 1.00 93.31 74 LYS A CA 1
ATOM 562 C C . LYS A 1 74 ? 8.942 -12.441 11.731 1.00 93.31 74 LYS A C 1
ATOM 564 O O . LYS A 1 74 ? 9.705 -12.952 12.542 1.00 93.31 74 LYS A O 1
ATOM 569 N N . GLY A 1 75 ? 8.034 -11.528 12.080 1.00 91.69 75 GLY A N 1
ATOM 570 C CA . GLY A 1 75 ? 7.873 -10.998 13.435 1.00 91.69 75 GLY A CA 1
ATOM 571 C C . GLY A 1 75 ? 8.841 -9.868 13.785 1.00 91.69 75 GLY A C 1
ATOM 572 O O . GLY A 1 75 ? 8.848 -9.408 14.925 1.00 91.69 75 GLY A O 1
ATOM 573 N N . ASN A 1 76 ? 9.648 -9.399 12.829 1.00 90.25 76 ASN A N 1
ATOM 574 C CA . ASN A 1 76 ? 10.594 -8.318 13.058 1.00 90.25 76 ASN A CA 1
ATOM 575 C C . ASN A 1 76 ? 9.978 -6.980 12.631 1.00 90.25 76 ASN A C 1
ATOM 577 O O . ASN A 1 76 ? 10.052 -6.582 11.468 1.00 90.25 76 ASN A O 1
ATOM 581 N N . ASP A 1 77 ? 9.334 -6.309 13.582 1.00 87.88 77 ASP A N 1
ATOM 582 C CA . ASP A 1 77 ? 8.689 -5.018 13.361 1.00 87.88 77 ASP A CA 1
ATOM 583 C C . ASP A 1 77 ? 9.689 -3.864 13.533 1.00 87.88 77 ASP A C 1
ATOM 585 O O . ASP A 1 77 ? 10.019 -3.456 14.650 1.00 87.88 77 ASP A O 1
ATOM 589 N N . PHE A 1 78 ? 10.162 -3.321 12.410 1.00 82.50 78 PHE A N 1
ATOM 590 C CA . PHE A 1 78 ? 11.063 -2.168 12.399 1.00 82.50 78 PHE A CA 1
ATOM 591 C C . PHE A 1 78 ? 10.416 -0.880 12.911 1.00 82.50 78 PHE A C 1
ATOM 593 O O . PHE A 1 78 ? 11.140 0.011 13.347 1.00 82.50 78 PHE A O 1
ATOM 600 N N . TYR A 1 79 ? 9.084 -0.770 12.920 1.00 82.81 79 TYR A N 1
ATOM 601 C CA . TYR A 1 79 ? 8.405 0.415 13.441 1.00 82.81 79 TYR A CA 1
ATOM 602 C C . TYR A 1 79 ? 8.613 0.583 14.953 1.00 82.81 79 TYR A C 1
ATOM 604 O O . TYR A 1 79 ? 8.509 1.695 15.471 1.00 82.81 79 TYR A O 1
ATOM 612 N N . ARG A 1 80 ? 9.019 -0.486 15.653 1.00 79.75 80 ARG A N 1
ATOM 613 C CA . ARG A 1 80 ? 9.393 -0.438 17.073 1.00 79.75 80 ARG A CA 1
ATOM 614 C C . ARG A 1 80 ? 10.542 0.525 17.374 1.00 79.75 80 ARG A C 1
ATOM 616 O O . ARG A 1 80 ? 10.656 0.985 18.503 1.00 79.75 80 ARG A O 1
ATOM 623 N N . ILE A 1 81 ? 11.361 0.909 16.390 1.00 80.44 81 ILE A N 1
ATOM 624 C CA . ILE A 1 81 ? 12.380 1.956 16.589 1.00 80.44 81 ILE A CA 1
ATOM 625 C C . ILE A 1 81 ? 11.759 3.320 16.930 1.00 80.44 81 ILE A C 1
ATOM 627 O O . ILE A 1 81 ? 12.359 4.119 17.646 1.00 80.44 81 ILE A O 1
ATOM 631 N N . PHE A 1 82 ? 10.523 3.566 16.484 1.00 81.00 82 PHE A N 1
ATOM 632 C CA . PHE A 1 82 ? 9.770 4.771 16.817 1.00 81.00 82 PHE A CA 1
ATOM 633 C C . PHE A 1 82 ? 9.036 4.672 18.156 1.00 81.00 82 PHE A C 1
ATOM 635 O O . PHE A 1 82 ? 8.470 5.670 18.605 1.00 81.00 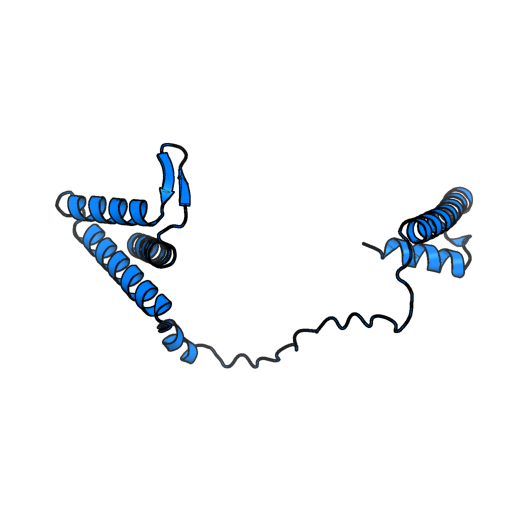82 PHE A O 1
ATOM 642 N N . ASP A 1 83 ? 9.078 3.521 18.838 1.00 81.38 83 ASP A N 1
ATOM 643 C CA . ASP A 1 83 ? 8.548 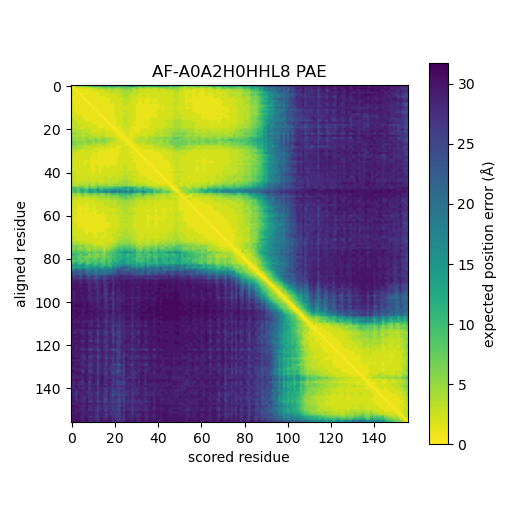3.402 20.199 1.00 81.38 83 ASP A CA 1
ATOM 644 C C . ASP A 1 83 ? 9.260 4.365 21.156 1.00 81.38 83 ASP A C 1
ATOM 646 O O . ASP A 1 83 ? 8.643 4.853 22.096 1.00 81.38 83 ASP A O 1
ATOM 650 N N . TRP A 1 84 ? 10.515 4.727 20.874 1.00 71.25 84 TRP A N 1
ATOM 651 C CA . TRP A 1 84 ? 11.257 5.728 21.642 1.00 71.25 84 TRP A CA 1
ATOM 652 C C . TRP A 1 84 ? 10.694 7.156 21.508 1.00 71.25 84 TRP A C 1
ATOM 654 O O . TRP A 1 84 ? 10.801 7.952 22.438 1.00 71.25 84 TRP A O 1
ATOM 664 N N . PHE A 1 85 ? 10.031 7.478 20.390 1.00 76.00 85 PHE A N 1
ATOM 665 C CA . PHE A 1 85 ? 9.334 8.758 20.198 1.00 76.00 85 PHE A CA 1
ATOM 666 C C . PHE A 1 85 ? 7.916 8.758 20.769 1.00 76.00 85 PHE A C 1
ATOM 668 O O . PHE A 1 85 ? 7.287 9.818 20.867 1.00 76.00 85 PHE A O 1
ATOM 675 N N . LYS A 1 86 ? 7.391 7.593 21.166 1.00 69.88 86 LYS A N 1
ATOM 676 C CA . LYS A 1 86 ? 6.153 7.554 21.935 1.00 69.88 86 LYS A CA 1
ATOM 677 C C . LYS A 1 86 ? 6.484 8.168 23.290 1.00 69.88 86 LYS A C 1
ATOM 679 O O . LYS A 1 86 ? 7.198 7.575 24.095 1.00 69.88 86 LYS A O 1
ATOM 684 N N . LYS A 1 87 ? 5.946 9.367 23.557 1.00 67.12 87 LYS A N 1
ATOM 685 C CA . LYS A 1 87 ? 5.821 9.848 24.940 1.00 67.12 87 LYS A CA 1
ATOM 686 C C . LYS A 1 87 ? 5.263 8.682 25.755 1.00 67.12 87 LYS A C 1
ATOM 688 O O . LYS A 1 87 ? 4.379 8.004 25.220 1.00 67.12 87 LYS A O 1
ATOM 693 N N . PRO A 1 88 ? 5.736 8.431 26.990 1.00 62.94 88 PRO A N 1
ATOM 694 C CA . PRO A 1 88 ? 5.066 7.488 27.860 1.00 62.94 88 PRO A CA 1
ATOM 695 C C . PRO A 1 88 ? 3.633 7.988 27.969 1.00 62.94 88 PRO A C 1
ATOM 697 O O . PRO A 1 88 ? 3.335 8.957 28.664 1.00 62.94 88 PRO A O 1
ATOM 700 N N . VAL A 1 89 ? 2.744 7.376 27.192 1.00 60.12 89 VAL A N 1
ATOM 701 C CA . VAL A 1 89 ? 1.329 7.452 27.458 1.00 60.12 89 VAL A CA 1
ATOM 702 C C . VAL A 1 89 ? 1.291 6.832 28.831 1.00 60.12 89 VAL A C 1
ATOM 704 O O . VAL A 1 89 ? 1.618 5.652 28.985 1.00 60.12 89 VAL A O 1
ATOM 707 N N . THR A 1 90 ? 1.022 7.648 29.845 1.00 57.06 90 THR A N 1
ATOM 708 C CA . THR A 1 90 ? 0.561 7.147 31.123 1.00 57.06 90 THR A CA 1
ATOM 709 C C . THR A 1 90 ? -0.715 6.411 30.775 1.00 57.06 90 THR A C 1
ATOM 711 O O . THR A 1 90 ? -1.811 6.964 30.699 1.00 57.06 90 THR A O 1
ATOM 714 N N . SER A 1 91 ? -0.531 5.147 30.415 1.00 49.28 91 SER A N 1
ATOM 715 C CA . SER A 1 91 ? -1.589 4.208 30.189 1.00 49.28 91 SER A CA 1
ATOM 716 C C . SER A 1 91 ? -2.144 3.989 31.581 1.00 49.28 91 SER A C 1
ATOM 718 O O . SER A 1 91 ? -1.828 3.029 32.276 1.00 49.28 91 SER A O 1
ATOM 720 N N . SER A 1 92 ? -3.008 4.915 31.994 1.00 50.00 92 SER A N 1
ATOM 721 C CA . SER A 1 92 ? -4.267 4.518 32.574 1.00 50.00 92 SER A CA 1
ATOM 722 C C . SER A 1 92 ? -4.884 3.580 31.542 1.00 50.00 92 SER A C 1
ATOM 724 O O . SER A 1 92 ? -5.702 3.954 30.704 1.00 50.00 92 SER A O 1
ATOM 726 N N . HIS A 1 93 ? -4.417 2.331 31.555 1.00 55.28 93 HIS A N 1
ATOM 727 C CA . HIS A 1 93 ? -5.203 1.226 31.091 1.00 55.28 93 HIS A CA 1
ATOM 728 C C . HIS A 1 93 ? -6.483 1.376 31.901 1.00 55.28 93 HIS A C 1
ATOM 730 O O . HIS A 1 93 ? -6.559 0.960 33.055 1.00 55.28 93 HIS A O 1
ATOM 736 N N . LYS A 1 94 ? -7.485 2.039 31.309 1.00 49.88 94 LYS A N 1
ATOM 737 C CA . LYS A 1 94 ? -8.870 1.683 31.534 1.00 49.88 94 LYS A CA 1
ATOM 738 C C . LYS A 1 94 ? -8.841 0.186 31.335 1.00 49.88 94 LYS A C 1
ATOM 740 O O . LYS A 1 94 ? -8.720 -0.281 30.200 1.00 49.88 94 LYS A O 1
ATOM 745 N N . ALA A 1 95 ? -8.783 -0.530 32.457 1.00 53.12 95 ALA A N 1
ATOM 746 C CA . ALA A 1 95 ? -8.967 -1.956 32.500 1.00 53.12 95 ALA A CA 1
ATOM 747 C C . ALA A 1 95 ? -10.100 -2.213 31.521 1.00 53.12 95 ALA A C 1
ATOM 749 O O . ALA A 1 95 ? -11.129 -1.534 31.609 1.00 53.12 95 ALA A O 1
ATOM 750 N N . SER A 1 96 ? -9.868 -3.080 30.532 1.00 51.31 96 SER A N 1
ATOM 751 C CA . SER A 1 96 ? -10.956 -3.600 29.720 1.00 51.31 96 SER A CA 1
ATOM 752 C C . SER A 1 96 ? -12.065 -3.890 30.714 1.00 51.31 96 SER A C 1
ATOM 754 O O . SER A 1 96 ? -11.858 -4.709 31.618 1.00 51.31 96 SER A O 1
ATOM 756 N N . MET A 1 97 ? -13.157 -3.130 30.657 1.00 52.12 97 MET A N 1
ATOM 757 C CA . MET A 1 97 ? -14.297 -3.401 31.500 1.00 52.12 97 MET A CA 1
ATOM 758 C C . MET A 1 97 ? -14.746 -4.756 30.984 1.00 52.12 97 MET A C 1
ATOM 760 O O . MET A 1 97 ? -15.380 -4.852 29.937 1.00 52.12 97 MET A O 1
ATOM 764 N N . LYS A 1 98 ? -14.268 -5.829 31.625 1.00 47.47 98 LYS A N 1
ATOM 765 C CA . LYS A 1 98 ? -14.834 -7.147 31.442 1.00 47.47 98 LYS A CA 1
ATOM 766 C C . LYS A 1 98 ? -16.276 -6.894 31.807 1.00 47.47 98 LYS A C 1
ATOM 768 O O . LYS A 1 98 ? -16.571 -6.620 32.969 1.00 47.47 98 LYS A O 1
ATOM 773 N N . TYR A 1 99 ? -17.141 -6.893 30.804 1.00 49.00 99 TYR A N 1
ATOM 774 C CA . TYR A 1 99 ? -18.559 -7.024 31.027 1.00 49.00 99 TYR A CA 1
ATOM 775 C C . TYR A 1 99 ? -18.713 -8.382 31.703 1.00 49.00 99 TYR A C 1
ATOM 777 O O . TYR A 1 99 ? -18.844 -9.419 31.062 1.00 49.00 99 TYR A O 1
ATOM 785 N N . THR A 1 100 ? -18.594 -8.386 33.027 1.00 49.09 100 THR A N 1
ATOM 786 C CA . THR A 1 100 ? -19.184 -9.413 33.857 1.00 49.09 100 THR A CA 1
ATOM 787 C C . THR A 1 100 ? -20.665 -9.206 33.614 1.00 49.09 100 THR A C 1
ATOM 789 O O . THR A 1 100 ? -21.307 -8.352 34.223 1.00 49.09 100 THR A O 1
ATOM 792 N N . THR A 1 101 ? -21.211 -9.941 32.650 1.00 54.94 101 THR A N 1
ATOM 793 C CA . THR A 1 101 ? -22.613 -10.292 32.735 1.00 54.94 101 THR A CA 1
ATOM 794 C C . THR A 1 101 ? -22.692 -11.091 34.024 1.00 54.94 101 THR A C 1
ATOM 796 O O . THR A 1 101 ? -22.295 -12.258 34.054 1.00 54.94 101 THR A O 1
ATOM 799 N N . SER A 1 102 ? -23.090 -10.447 35.120 1.00 51.50 102 SER A N 1
ATOM 800 C CA . SER A 1 102 ? -23.524 -11.158 36.309 1.00 51.50 102 SER A CA 1
ATOM 801 C C . SER A 1 102 ? -24.729 -11.965 35.857 1.00 51.50 102 SER A C 1
ATOM 803 O O . SER A 1 102 ? -25.850 -11.471 35.844 1.00 51.50 102 SER A O 1
ATOM 805 N N . ARG A 1 103 ? -24.480 -13.177 35.355 1.00 51.38 103 ARG A N 1
ATOM 806 C CA . ARG A 1 103 ? -25.513 -14.173 35.139 1.00 51.38 103 ARG A CA 1
ATOM 807 C C . ARG A 1 103 ? -26.062 -14.413 36.541 1.00 51.38 103 ARG A C 1
ATOM 809 O O . ARG A 1 103 ? -25.294 -14.896 37.376 1.00 51.38 103 ARG A O 1
ATOM 816 N N . PRO A 1 104 ? -27.310 -14.022 36.850 1.00 52.91 104 PRO A N 1
ATOM 817 C CA . PRO A 1 104 ? -27.889 -14.371 38.131 1.00 52.91 104 PRO A CA 1
ATOM 818 C C . PRO A 1 104 ? -27.819 -15.892 38.213 1.00 52.91 104 PRO A C 1
ATOM 820 O O . PRO A 1 104 ? -28.271 -16.587 37.298 1.00 52.91 104 PRO A O 1
ATOM 823 N N . GLY A 1 105 ? -27.149 -16.404 39.241 1.00 51.56 105 GLY A N 1
ATOM 824 C CA . GLY A 1 105 ? -27.111 -17.836 39.484 1.00 51.56 105 GLY A CA 1
ATOM 825 C C . GLY A 1 105 ? -28.541 -18.377 39.513 1.00 51.56 105 GLY A C 1
ATOM 826 O O . GLY A 1 105 ? -29.421 -17.785 40.131 1.00 51.56 105 GLY A O 1
ATOM 827 N N . ASN A 1 106 ? -28.757 -19.499 38.830 1.00 56.53 106 ASN A N 1
ATOM 828 C CA . ASN A 1 106 ? -29.951 -20.344 38.918 1.00 56.53 106 ASN A CA 1
ATOM 829 C C . ASN A 1 106 ? -31.299 -19.843 38.366 1.00 56.53 106 ASN A C 1
ATOM 831 O O . ASN A 1 106 ? -32.295 -20.539 38.566 1.00 56.53 106 ASN A O 1
ATOM 835 N N . SER A 1 107 ? -31.388 -18.758 37.594 1.00 60.44 107 SER A N 1
ATOM 836 C CA . SER A 1 107 ? -32.615 -18.531 36.812 1.00 60.44 107 SER A CA 1
ATOM 837 C C . SER A 1 107 ? -32.592 -19.360 35.523 1.00 60.44 107 SER A C 1
ATOM 839 O O . SER A 1 107 ? -31.668 -19.265 34.709 1.00 60.44 107 SER A O 1
ATOM 841 N N . LYS A 1 108 ? -33.615 -20.208 35.331 1.00 71.19 108 LYS A N 1
ATOM 842 C CA . LYS A 1 108 ? -33.879 -20.811 34.017 1.00 71.19 108 LYS A CA 1
ATOM 843 C C . LYS A 1 108 ? -34.001 -19.666 33.000 1.00 71.19 108 LYS A C 1
ATOM 845 O O . LYS A 1 108 ? -34.653 -18.669 33.322 1.00 71.19 108 LYS A O 1
ATOM 850 N N . PRO A 1 109 ? -33.371 -19.761 31.815 1.00 68.44 109 PRO A N 1
ATOM 851 C CA . PRO A 1 109 ? -33.620 -18.781 30.768 1.00 68.44 109 PRO A CA 1
ATOM 852 C C . PRO A 1 109 ? -35.127 -18.763 30.494 1.00 68.44 109 PRO A C 1
ATOM 854 O O . PRO A 1 109 ? -35.735 -19.827 30.364 1.00 68.44 109 PRO A O 1
ATOM 857 N N . LEU A 1 110 ? -35.722 -17.566 30.483 1.00 72.12 110 LEU A N 1
ATOM 858 C CA . LEU A 1 110 ? -37.121 -17.391 30.094 1.00 72.12 110 LEU A CA 1
ATOM 859 C C . LEU A 1 110 ? -37.313 -18.054 28.730 1.00 72.12 110 LEU A C 1
ATOM 861 O O . LEU A 1 110 ? -36.488 -17.863 27.836 1.00 72.12 110 LEU A O 1
ATOM 865 N N . SER A 1 111 ? -38.380 -18.836 28.578 1.00 82.50 111 SER A N 1
ATOM 866 C CA . SER A 1 111 ? -38.759 -19.318 27.250 1.00 82.50 111 SER A CA 1
ATOM 867 C C . SER A 1 111 ? -39.158 -18.132 26.369 1.00 82.50 111 SER A C 1
ATOM 869 O O . SER A 1 111 ? -39.663 -17.126 26.877 1.00 82.50 111 SER A O 1
ATOM 871 N N . ASP A 1 112 ? -38.988 -18.252 25.052 1.00 81.44 112 ASP A N 1
ATOM 872 C CA . ASP A 1 112 ? -39.382 -17.201 24.102 1.00 81.44 112 ASP A CA 1
ATOM 873 C C . ASP A 1 112 ? -40.858 -16.801 24.273 1.00 81.44 112 ASP A C 1
ATOM 875 O O . ASP A 1 112 ? -41.215 -15.626 24.173 1.00 81.44 112 ASP A O 1
ATOM 879 N N . VAL A 1 113 ? -41.713 -17.770 24.620 1.00 84.25 113 VAL A N 1
ATOM 880 C CA . VAL A 1 113 ? -43.139 -17.558 24.902 1.00 84.25 113 VAL A CA 1
ATOM 881 C C . VAL A 1 113 ? -43.343 -16.691 26.147 1.00 84.25 113 VAL A C 1
ATOM 883 O O . VAL A 1 113 ? -44.121 -15.740 26.114 1.00 84.25 113 VAL A O 1
ATOM 886 N N . GLU A 1 114 ? -42.628 -16.979 27.236 1.00 84.88 114 GLU A N 1
ATOM 887 C CA . GLU A 1 114 ? -42.736 -16.232 28.496 1.00 84.88 114 GLU A CA 1
ATOM 888 C C . GLU A 1 114 ? -42.147 -14.817 28.388 1.00 84.88 114 GLU A C 1
ATOM 890 O O . GLU A 1 114 ? -42.662 -13.859 28.970 1.00 84.88 114 GLU A O 1
ATOM 895 N N . TYR A 1 115 ? -41.079 -14.658 27.604 1.00 84.62 115 TYR A N 1
ATOM 896 C CA . TYR A 1 115 ? -40.522 -13.347 27.290 1.00 84.62 115 TYR A CA 1
ATOM 897 C C . TYR A 1 115 ? -41.519 -12.497 26.492 1.00 84.62 115 TYR A C 1
ATOM 899 O O . TYR A 1 115 ? -41.769 -11.339 26.842 1.00 84.62 115 TYR A O 1
ATOM 907 N N . ASN A 1 116 ? -42.127 -13.079 25.454 1.00 84.75 116 ASN A N 1
ATOM 908 C CA . ASN A 1 116 ? -43.095 -12.385 24.612 1.00 84.75 116 ASN A CA 1
ATOM 909 C C . ASN A 1 116 ? -44.366 -12.012 25.385 1.00 84.75 116 ASN A C 1
ATOM 911 O O . ASN A 1 116 ? -44.814 -10.872 25.280 1.00 84.75 116 ASN A O 1
ATOM 915 N N . SER A 1 117 ? -44.908 -12.904 26.221 1.00 88.56 117 SER A N 1
ATOM 916 C CA . SER A 1 117 ? -46.110 -12.607 27.014 1.00 88.56 117 SER A CA 1
ATOM 917 C C . SER A 1 117 ? -45.883 -11.464 28.007 1.00 88.56 117 SER A C 1
ATOM 919 O O . SER A 1 117 ? -46.709 -10.556 28.110 1.00 88.56 117 SER A O 1
ATOM 921 N N . ARG A 1 118 ? -44.723 -11.433 28.677 1.00 87.12 118 ARG A N 1
ATOM 922 C CA . ARG A 1 118 ? -44.358 -10.334 29.582 1.00 87.12 118 ARG A CA 1
ATOM 923 C C . ARG A 1 118 ? -44.184 -9.014 28.834 1.00 87.12 118 ARG A C 1
ATOM 925 O O . ARG A 1 118 ? -44.572 -7.965 29.351 1.00 87.12 118 ARG A O 1
ATOM 932 N N . ARG A 1 119 ? -43.612 -9.046 27.626 1.00 87.56 119 ARG A N 1
ATOM 933 C CA . ARG A 1 119 ? -43.491 -7.853 26.777 1.00 87.56 119 ARG A CA 1
ATOM 934 C C . ARG A 1 119 ? -44.850 -7.302 26.371 1.00 87.56 119 ARG A C 1
ATOM 936 O O . ARG A 1 119 ? -45.039 -6.099 26.499 1.00 87.56 119 ARG A O 1
ATOM 943 N N . VAL A 1 120 ? -45.773 -8.160 25.939 1.00 91.00 120 VAL A N 1
ATOM 944 C CA . VAL A 1 120 ? -47.138 -7.758 25.563 1.00 91.00 120 VAL A CA 1
ATOM 945 C C . VAL A 1 120 ? -47.868 -7.147 26.758 1.00 91.00 120 VAL A C 1
ATOM 947 O O . VAL A 1 120 ? -48.332 -6.018 26.661 1.00 91.00 120 VAL A O 1
ATOM 950 N N . ALA A 1 121 ? -47.857 -7.810 27.919 1.00 90.56 121 ALA A N 1
ATOM 951 C CA . ALA A 1 121 ? -48.492 -7.285 29.129 1.00 90.56 121 ALA A CA 1
ATOM 952 C C . ALA A 1 121 ? -47.917 -5.921 29.562 1.00 90.56 121 ALA A C 1
ATOM 954 O O . ALA A 1 121 ? -48.650 -5.038 30.001 1.00 90.56 121 ALA A O 1
ATOM 955 N N . THR A 1 122 ? -46.601 -5.729 29.415 1.00 89.25 122 THR A N 1
ATOM 956 C CA . THR A 1 122 ? -45.957 -4.436 29.702 1.00 89.25 122 THR A CA 1
ATOM 957 C C . THR A 1 122 ? -46.372 -3.371 28.684 1.00 89.25 122 THR A C 1
ATOM 959 O O . THR A 1 122 ? -46.623 -2.231 29.064 1.00 89.25 122 THR A O 1
ATOM 962 N N . GLN A 1 123 ? -46.468 -3.731 27.402 1.00 90.88 123 GLN A N 1
ATOM 963 C CA . GLN A 1 123 ? -46.884 -2.812 26.345 1.00 90.88 123 GLN A CA 1
ATOM 964 C C . GLN A 1 123 ? -48.332 -2.351 26.540 1.00 90.88 123 GLN A C 1
ATOM 966 O O . GLN A 1 123 ? -48.589 -1.157 26.481 1.00 90.88 123 GLN A O 1
ATOM 971 N N . GLU A 1 124 ? -49.246 -3.253 26.899 1.00 94.38 124 GLU A N 1
ATOM 972 C CA . GLU A 1 124 ? -50.637 -2.895 27.209 1.00 94.38 124 GLU A CA 1
ATOM 973 C C . GLU A 1 124 ? -50.746 -1.895 28.372 1.00 94.38 124 GLU A C 1
ATOM 975 O O . GLU A 1 124 ? -51.610 -1.017 28.375 1.00 94.38 124 GLU A O 1
ATOM 980 N N . GLN A 1 125 ? -49.875 -2.008 29.381 1.00 92.44 125 GLN A N 1
ATOM 981 C CA . GLN A 1 125 ? -49.818 -1.041 30.481 1.00 92.44 125 GLN A CA 1
ATOM 982 C C . GLN A 1 125 ? -49.298 0.321 30.015 1.00 92.44 125 GLN A C 1
ATOM 984 O O . GLN A 1 125 ? -49.837 1.348 30.426 1.00 92.44 125 GLN A O 1
ATOM 989 N N . ILE A 1 126 ? -48.287 0.338 29.143 1.00 93.19 126 ILE A N 1
ATOM 990 C CA . ILE A 1 126 ? -47.773 1.571 28.535 1.00 93.19 126 ILE A CA 1
ATOM 991 C C . ILE A 1 126 ? -48.867 2.235 27.699 1.00 93.19 126 ILE A C 1
ATOM 993 O O . ILE A 1 126 ? -49.089 3.430 27.851 1.00 93.19 126 ILE A O 1
ATOM 997 N N . ASP A 1 127 ? -49.600 1.477 26.889 1.00 94.31 127 ASP A N 1
ATOM 998 C CA . ASP A 1 127 ? -50.654 2.017 26.030 1.00 94.31 127 ASP A CA 1
ATOM 999 C C . ASP A 1 127 ? -51.778 2.656 26.862 1.00 94.31 127 ASP A C 1
ATOM 1001 O O . ASP A 1 127 ? -52.196 3.779 26.583 1.00 94.31 127 ASP A O 1
ATOM 1005 N N . LYS A 1 128 ? -52.179 2.030 27.979 1.00 94.81 128 LYS A N 1
ATOM 1006 C CA . LYS A 1 128 ? -53.127 2.634 28.938 1.00 94.81 128 LYS A CA 1
ATOM 1007 C C . LYS A 1 128 ? -52.609 3.944 29.538 1.00 94.81 128 LYS A C 1
ATOM 1009 O O . LYS A 1 128 ? -53.387 4.875 29.755 1.00 94.81 128 LYS A O 1
ATOM 1014 N N . ILE A 1 129 ? -51.308 4.027 29.815 1.00 94.81 129 ILE A N 1
ATOM 1015 C CA . ILE A 1 129 ? -50.666 5.253 30.305 1.00 94.81 129 ILE A CA 1
ATOM 1016 C C . ILE A 1 129 ? -50.688 6.328 29.214 1.00 94.81 129 ILE A C 1
ATOM 1018 O O . ILE A 1 129 ? -51.047 7.468 29.501 1.00 94.81 129 ILE A O 1
ATOM 1022 N N . LEU A 1 130 ? -50.360 5.979 27.969 1.00 93.88 130 LEU A N 1
ATOM 1023 C CA . LEU A 1 130 ? -50.396 6.904 26.834 1.00 93.88 130 LEU A CA 1
ATOM 1024 C C . LEU A 1 130 ? -51.816 7.433 26.583 1.00 93.88 130 LEU A C 1
ATOM 1026 O O . LEU A 1 130 ? -51.993 8.639 26.406 1.00 93.88 130 LEU A O 1
ATOM 1030 N N . ASP A 1 131 ? -52.834 6.578 26.685 1.00 95.69 131 ASP A N 1
ATOM 1031 C CA . ASP A 1 131 ? -54.242 6.978 26.602 1.00 95.69 131 ASP A CA 1
ATOM 1032 C C . ASP A 1 131 ? -54.624 7.959 27.715 1.00 95.69 131 ASP A C 1
ATOM 1034 O O . ASP A 1 131 ? -55.294 8.966 27.468 1.00 95.69 131 ASP A O 1
ATOM 1038 N N . LYS A 1 132 ? -54.178 7.705 28.947 1.00 94.81 132 LYS A N 1
ATOM 1039 C CA . LYS A 1 132 ? -54.417 8.589 30.094 1.00 94.81 132 LYS A CA 1
ATOM 1040 C C . LYS A 1 132 ? -53.736 9.949 29.916 1.00 94.81 132 LYS A C 1
ATOM 1042 O O . LYS A 1 132 ? -54.365 10.979 30.162 1.00 94.81 132 LYS A O 1
ATOM 1047 N N . ILE A 1 133 ? -52.502 9.965 29.404 1.00 95.00 133 ILE A N 1
ATOM 1048 C CA . ILE A 1 133 ? -51.805 11.202 29.018 1.00 95.00 133 ILE A CA 1
ATOM 1049 C C . ILE A 1 133 ? -52.600 11.942 27.937 1.00 95.00 133 ILE A C 1
ATOM 1051 O O . ILE A 1 133 ? -52.766 13.155 28.049 1.00 95.00 133 ILE A O 1
ATOM 1055 N N . SER A 1 134 ? -53.119 11.240 26.924 1.00 94.75 134 SER A N 1
ATOM 1056 C CA . SER A 1 134 ? -53.861 11.866 25.820 1.00 94.75 134 SER A CA 1
ATOM 1057 C C . SER A 1 134 ? -55.138 12.579 26.285 1.00 94.75 134 SER A C 1
ATOM 1059 O O . SER A 1 134 ? -55.478 13.635 25.758 1.00 94.75 134 SER A O 1
ATOM 1061 N N . LYS A 1 135 ? -55.825 12.032 27.298 1.00 94.12 135 LYS A N 1
ATOM 1062 C CA . LYS A 1 135 ? -57.105 12.556 27.805 1.00 94.12 135 LYS A CA 1
ATOM 1063 C C . LYS A 1 135 ? -56.944 13.617 28.889 1.00 94.12 135 LYS A C 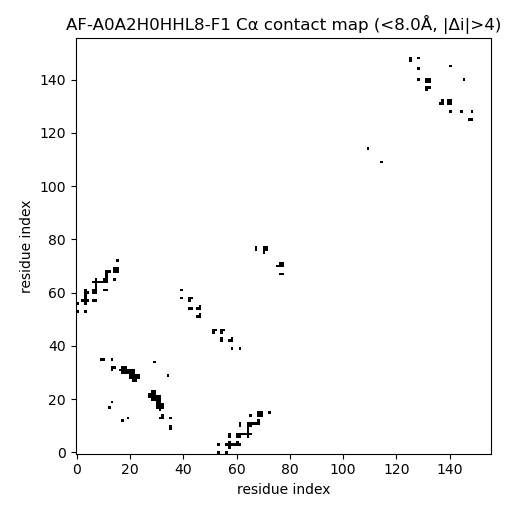1
ATOM 1065 O O . LYS A 1 135 ? -57.755 14.534 28.965 1.00 94.12 135 LYS A O 1
ATOM 1070 N N . SER A 1 136 ? -55.955 13.466 29.768 1.00 92.38 136 SER A N 1
ATOM 1071 C CA . SER A 1 136 ? -55.862 14.250 31.011 1.00 92.38 136 SER A CA 1
ATOM 1072 C C . SER A 1 136 ? -54.477 14.853 31.266 1.00 92.38 136 SER A C 1
ATOM 1074 O O . SER A 1 136 ? -54.267 15.499 32.291 1.00 92.38 136 SER A O 1
ATOM 1076 N N . GLY A 1 137 ? -53.533 14.679 30.338 1.00 91.25 137 GLY A N 1
ATOM 1077 C CA . GLY A 1 137 ? -52.181 15.225 30.417 1.00 91.25 137 GLY A CA 1
ATOM 1078 C C . GLY A 1 137 ? -51.241 14.444 31.341 1.00 91.25 137 GLY A C 1
ATOM 1079 O O . GLY A 1 137 ? -51.648 13.612 32.151 1.00 91.25 137 GLY A O 1
ATOM 1080 N N . TYR A 1 138 ? -49.942 14.728 31.234 1.00 92.06 138 TYR A N 1
ATOM 1081 C CA . TYR A 1 138 ? -48.876 14.012 31.952 1.00 92.06 138 TYR A CA 1
ATOM 1082 C C . TYR A 1 138 ? -48.939 14.148 33.485 1.00 92.06 138 TYR A C 1
ATOM 1084 O O . TYR A 1 138 ? -48.538 13.243 34.221 1.00 92.06 138 TYR A O 1
ATOM 1092 N N . SER A 1 139 ? -49.465 15.266 33.992 1.00 92.50 139 SER A N 1
ATOM 1093 C CA . SER A 1 139 ? -49.622 15.505 35.432 1.00 92.50 139 SER A CA 1
ATOM 1094 C C . SER A 1 139 ? -50.594 14.527 36.101 1.00 92.50 139 SER A C 1
ATOM 1096 O O . SER A 1 139 ? -50.480 14.318 37.305 1.00 92.50 139 SER A O 1
ATOM 1098 N N . SER A 1 140 ? -51.484 13.888 35.331 1.00 91.31 140 SER A N 1
ATOM 1099 C CA . SER A 1 140 ? -52.472 12.916 35.821 1.00 91.31 140 SER A CA 1
ATOM 1100 C C . SER A 1 140 ? -51.893 11.534 36.167 1.00 91.31 140 SER A C 1
ATOM 1102 O O . SER A 1 140 ? -52.600 10.691 36.728 1.00 91.31 140 SER A O 1
ATOM 1104 N N . LEU A 1 141 ? -50.622 11.278 35.835 1.00 93.69 141 LEU A N 1
ATOM 1105 C CA . LEU A 1 141 ? -49.965 10.004 36.117 1.00 93.69 141 LEU A CA 1
ATOM 1106 C C . LEU A 1 141 ? -49.508 9.895 37.575 1.00 93.69 141 LEU A C 1
ATOM 1108 O O . LEU A 1 141 ? -48.921 10.825 38.140 1.00 93.69 141 LEU A O 1
ATOM 1112 N N . SER A 1 142 ? -49.710 8.710 38.142 1.00 95.44 142 SER A N 1
ATOM 1113 C CA . SER A 1 142 ? -49.109 8.285 39.403 1.00 95.44 142 SER A CA 1
ATOM 1114 C C . SER A 1 142 ? -47.589 8.163 39.279 1.00 95.44 142 SER A C 1
ATOM 1116 O O . SER A 1 142 ? -47.024 8.118 38.182 1.00 95.44 142 SER A O 1
ATOM 1118 N N . THR A 1 143 ? -46.909 8.118 40.422 1.00 93.31 143 THR A N 1
ATOM 1119 C CA . THR A 1 143 ? -45.453 7.947 40.486 1.00 93.31 143 THR A CA 1
ATOM 1120 C C . THR A 1 143 ? -45.006 6.665 39.777 1.00 93.31 143 THR A C 1
ATOM 1122 O O . THR A 1 143 ? -44.068 6.710 38.983 1.00 93.31 143 THR A O 1
ATOM 1125 N N . ASP A 1 144 ? -45.742 5.569 39.968 1.00 92.56 144 ASP A N 1
ATOM 1126 C CA . ASP A 1 144 ? -45.426 4.260 39.387 1.00 92.56 144 ASP A CA 1
ATOM 1127 C C . ASP A 1 144 ? -45.607 4.252 37.858 1.00 92.56 144 ASP A C 1
ATOM 1129 O O . ASP A 1 144 ? -44.767 3.727 37.126 1.00 92.56 144 ASP A O 1
ATOM 1133 N N . GLU A 1 145 ? -46.665 4.896 37.348 1.00 93.12 145 GLU A N 1
ATOM 1134 C CA . GLU A 1 145 ? -46.906 5.047 35.903 1.00 93.12 145 GLU A CA 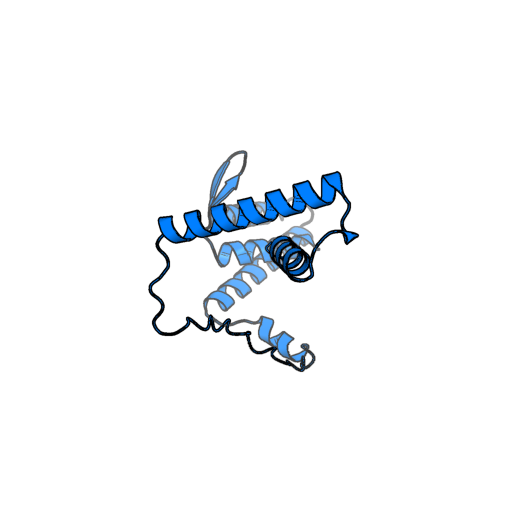1
ATOM 1135 C C . GLU A 1 145 ? -45.794 5.873 35.232 1.00 93.12 145 GLU A C 1
ATOM 1137 O O . GLU A 1 145 ? -45.328 5.531 34.142 1.00 93.12 145 GLU A O 1
ATOM 1142 N N . LYS A 1 146 ? -45.323 6.941 35.892 1.00 94.12 146 LYS A N 1
ATOM 1143 C CA . LYS A 1 146 ? -44.201 7.759 35.398 1.00 94.12 146 LYS A CA 1
ATOM 1144 C C . LYS A 1 146 ? -42.900 6.966 35.372 1.00 94.12 146 LYS A C 1
ATOM 1146 O O . LYS A 1 146 ? -42.153 7.047 34.396 1.00 94.12 146 LYS A O 1
ATOM 1151 N N . GLU A 1 147 ? -42.633 6.188 36.418 1.00 93.00 147 GLU A N 1
ATOM 1152 C CA . GLU A 1 147 ? -41.448 5.337 36.488 1.00 93.00 147 GLU A CA 1
ATOM 1153 C C . GLU A 1 147 ? -41.460 4.269 35.384 1.00 93.00 147 GLU A C 1
ATOM 1155 O O . GLU A 1 147 ? -40.441 4.051 34.720 1.00 93.00 147 GLU A O 1
ATOM 1160 N N . LEU A 1 148 ? -42.614 3.642 35.133 1.00 91.31 148 LEU A N 1
ATOM 1161 C CA . LEU A 1 148 ? -42.772 2.649 34.071 1.00 91.31 148 LEU A CA 1
ATOM 1162 C C . LEU A 1 148 ? -42.535 3.253 32.678 1.00 91.31 148 LEU A C 1
ATOM 1164 O O . LEU A 1 148 ? -41.810 2.669 31.863 1.00 91.31 148 LEU A O 1
ATOM 1168 N N . LEU A 1 149 ? -43.090 4.439 32.414 1.00 90.31 149 LEU A N 1
ATOM 1169 C CA . LEU A 1 149 ? -42.895 5.157 31.154 1.00 90.31 149 LEU A CA 1
ATOM 1170 C C . LEU A 1 149 ? -41.419 5.544 30.950 1.00 90.31 149 LEU A C 1
ATOM 1172 O O . LEU A 1 149 ? -40.858 5.318 29.876 1.00 90.31 149 LEU A O 1
ATOM 1176 N N . PHE A 1 150 ? -40.755 6.046 31.998 1.00 92.44 150 PHE A N 1
ATOM 1177 C CA . PHE A 1 150 ? -39.337 6.416 31.958 1.00 92.44 150 PHE A CA 1
ATOM 1178 C C . PHE A 1 150 ? -38.419 5.213 31.701 1.00 92.44 150 PHE A C 1
ATOM 1180 O O . PHE A 1 150 ? -37.513 5.277 30.865 1.00 92.44 150 PHE A O 1
ATOM 1187 N N . LYS A 1 151 ? -38.665 4.087 32.384 1.00 88.94 151 LYS A N 1
ATOM 1188 C CA . LYS A 1 151 ? -37.915 2.836 32.170 1.00 88.94 151 LYS A CA 1
ATOM 1189 C C . LYS A 1 151 ? -38.065 2.317 30.743 1.00 88.94 151 LYS A C 1
ATOM 1191 O O . LYS A 1 151 ? -37.110 1.773 30.190 1.00 88.94 151 LYS A O 1
ATOM 1196 N N . SER A 1 152 ? -39.242 2.491 30.150 1.00 85.38 152 SER A N 1
ATOM 1197 C CA . SER A 1 152 ? -39.529 2.041 28.787 1.00 85.38 152 SER A CA 1
ATOM 1198 C C . SER A 1 152 ? -38.872 2.9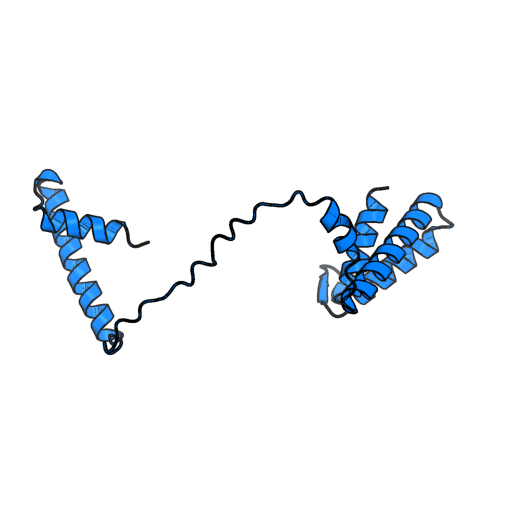40 27.736 1.00 85.38 152 SER A C 1
ATOM 1200 O O . SER A 1 152 ? -38.294 2.424 26.785 1.00 85.38 152 SER A O 1
ATOM 1202 N N . SER A 1 153 ? -38.844 4.261 27.953 1.00 82.81 153 SER A N 1
ATOM 1203 C CA . SER A 1 153 ? -38.176 5.218 27.053 1.00 82.81 153 SER A CA 1
ATOM 1204 C C . SER A 1 153 ? -36.650 5.053 26.979 1.00 82.81 153 SER A C 1
ATOM 1206 O O . SER A 1 153 ? -36.047 5.471 25.992 1.00 82.81 153 SER A O 1
ATOM 1208 N N . ASN A 1 154 ? -36.010 4.488 28.008 1.00 77.19 154 ASN A N 1
ATOM 1209 C CA . ASN A 1 154 ? -34.550 4.324 28.073 1.00 77.19 154 ASN A CA 1
ATOM 1210 C C . ASN A 1 154 ? -34.037 2.979 27.534 1.00 77.19 154 ASN A C 1
ATOM 1212 O O . ASN A 1 154 ? -32.824 2.767 27.470 1.00 77.19 154 ASN A O 1
ATOM 1216 N N . LYS A 1 155 ? -34.925 2.063 27.132 1.00 67.75 155 LYS A N 1
ATOM 1217 C CA . LYS A 1 155 ? -34.531 0.848 26.409 1.00 67.75 155 LYS A CA 1
ATOM 1218 C C . LYS A 1 155 ? -34.337 1.194 24.926 1.00 67.75 155 LYS A C 1
ATOM 1220 O O . LYS A 1 155 ? -35.305 1.196 24.174 1.00 67.75 155 LYS A O 1
ATOM 1225 N N . LYS A 1 156 ? -33.099 1.525 24.536 1.00 40.25 156 LYS A N 1
ATOM 1226 C CA . LYS A 1 156 ? -32.655 1.549 23.129 1.00 40.25 156 LYS A CA 1
ATOM 1227 C C . LYS A 1 156 ? -32.390 0.140 22.612 1.00 40.25 156 LYS A C 1
ATOM 1229 O O . LYS A 1 156 ? -31.865 -0.675 23.404 1.00 40.25 156 LYS A O 1
#

Sequence (156 aa):
GASASVLAIFIAIATYVPDYTVHLFLFGRLKMKYLAIAFIGIDLLSIQHGNPGGHIAHLGGALWGFAYSFQLKKGNDFYRIFDWFKKPVTSSHKASMKYTTSRPGNSKPLSDVEYNSRRVATQEQIDKILDKISKSGYSSLSTDEKELLFKSSNKK

Mean predicted aligned error: 17.03 Å

Solvent-accessible surface area (backbone atoms only — not comparable to full-atom values): 9002 Å² total; per-residue (Å²): 109,73,66,16,55,54,42,10,54,52,29,17,49,22,59,64,45,34,78,48,67,47,78,40,95,89,73,41,79,40,38,33,42,60,52,46,52,51,55,54,51,53,40,63,69,36,34,87,68,61,65,40,69,58,35,53,42,29,52,53,20,31,51,48,16,35,52,51,27,54,35,40,75,72,70,48,60,72,70,59,71,52,54,77,73,49,70,84,70,80,70,75,65,73,66,78,77,72,79,71,73,78,69,68,82,90,66,76,79,75,49,73,66,58,50,48,52,54,49,49,58,51,47,57,53,48,51,54,50,52,52,46,32,75,77,62,35,74,85,71,54,52,74,67,58,50,50,53,53,52,61,55,73,69,65,125

Nearest P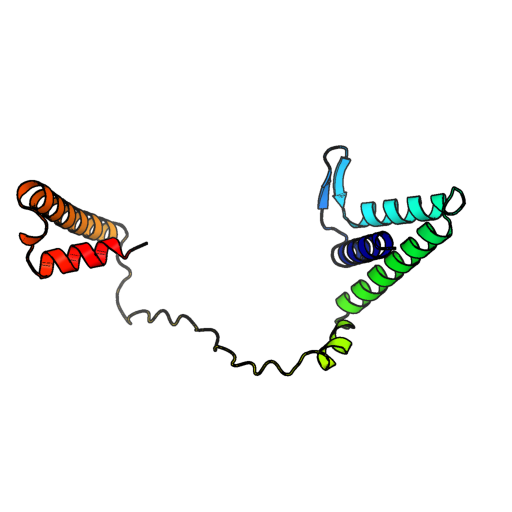DB structures (foldseek):
  8rmm-assembly1_J  TM=2.891E-01  e=3.704E+00  Homo sapiens
  8rmm-assembly1_F  TM=3.908E-01  e=8.456E+00  Homo sapiens

Secondary structure (DSSP, 8-state):
-HHHHHHHHHHHHHHHSTT-EEEETTTEEEEHHHHHHHHHHHHHHHTTSS-HHHHHHHHHHHHHHHHHHHHHHTT--GGGGGGGGS------------------TTPPPPPHHHHHHHHHHHHHHHHHHHHHHHHH-GGG--HHHHHHHHHHHT--

pLDDT: mean 86.27, std 15.02, range [40.25, 98.44]

Foldseek 3Di:
DVVLLVLLQLLLVCLQQVQDWDQDPVPGTDGSVVVNCVVLVVLVVCCVPPDVVVSVSNVVSNVNSNVQSVCVVVVNHPCVVCVVVPDPPPPPVPPPPPPPPVPPPDDDPQDPVRVVVVVVVLVVLLVVLVVCCVPPNPVPDDPVNVVSNVVVVPPD

Radius of gyration: 31.42 Å; Cα contacts (8 Å, |Δi|>4): 107; chains: 1; bounding box: 72×36×62 Å